Protein AF-A0A2M7Q0D4-F1 (afdb_monomer_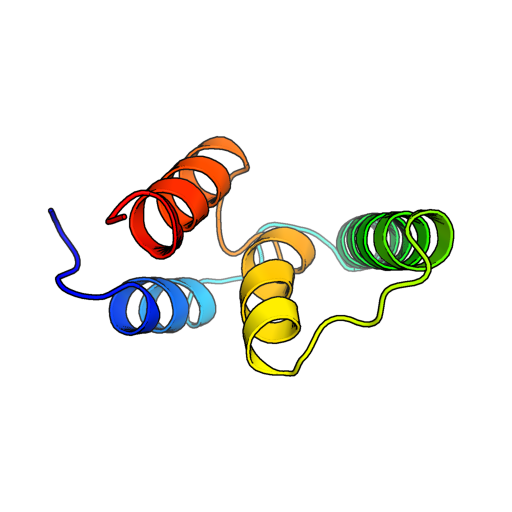lite)

Sequence (75 aa):
MKYTTADQWRNAAMERENSVDADESKRRRATVEAHHRSEGTVPNETQMADYELYILGKMHVEEYQQYLLFKYGAQ

Secondary structure (DSSP, 8-state):
---SSHHHHH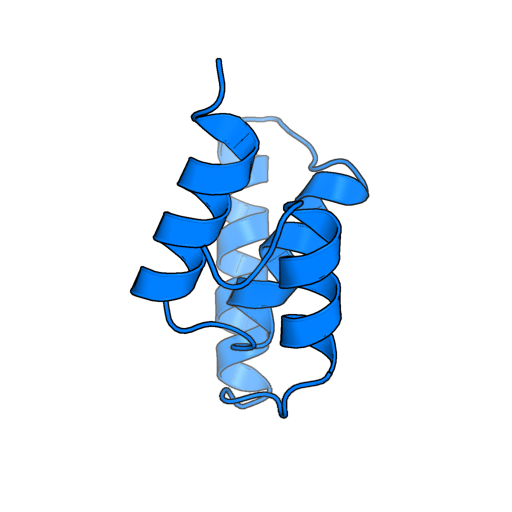HHHHTSPP-S-HHHHHHHHHHHHHHHHHHT----HHHHHHHHHHHTTSS-HHHHHHHHHHHHS--

Foldseek 3Di:
DVDPALVRVLVVLVPDQQPDDPVQLVVLVVVVVVVCVVVVHDDDPVRVSLSCCVSSVSDDPVVSVVSCCRHPVPD

pLDDT: mean 92.76, std 8.21, range [48.56, 9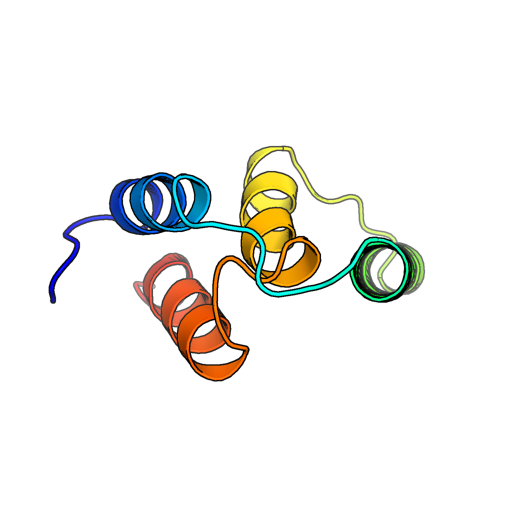7.62]

Radius of gyration: 12.55 Å; chains: 1; bounding box: 24×34×28 Å

Structure (mmCIF, N/CA/C/O backbone):
data_AF-A0A2M7Q0D4-F1
#
_entry.id   AF-A0A2M7Q0D4-F1
#
loop_
_atom_site.group_PDB
_atom_site.id
_atom_site.type_symbol
_atom_site.label_atom_id
_atom_site.label_alt_id
_atom_site.label_comp_id
_atom_site.label_asym_id
_atom_site.label_entity_id
_atom_site.label_seq_id
_atom_site.pdbx_PDB_ins_code
_atom_site.Cartn_x
_atom_site.Cartn_y
_atom_site.Cartn_z
_atom_site.occupancy
_atom_site.B_iso_or_equiv
_atom_site.auth_seq_id
_atom_site.auth_comp_id
_atom_site.auth_asym_id
_atom_site.auth_atom_id
_atom_site.pdbx_PDB_model_num
ATOM 1 N N . MET A 1 1 ? -4.125 -20.618 6.973 1.00 61.47 1 MET A N 1
ATOM 2 C CA . MET A 1 1 ? -3.581 -19.358 6.419 1.00 61.47 1 MET A CA 1
ATOM 3 C C . MET A 1 1 ? -2.063 -19.436 6.453 1.00 61.47 1 MET A C 1
ATOM 5 O O . MET A 1 1 ? -1.543 -19.971 7.420 1.00 61.47 1 MET A O 1
ATOM 9 N N . LYS A 1 2 ? -1.364 -18.976 5.404 1.00 81.31 2 LYS A N 1
ATOM 10 C CA . LYS A 1 2 ? 0.114 -19.018 5.318 1.00 81.31 2 LYS A CA 1
ATOM 11 C C . LYS A 1 2 ? 0.798 -18.080 6.327 1.00 81.31 2 LYS A C 1
ATOM 13 O O . LYS A 1 2 ? 1.943 -18.315 6.693 1.00 81.31 2 LYS A O 1
ATOM 18 N N . TYR A 1 3 ? 0.087 -17.050 6.778 1.00 89.62 3 TYR A N 1
ATOM 19 C CA . TYR A 1 3 ? 0.556 -16.054 7.736 1.00 89.62 3 TYR A CA 1
ATOM 20 C C . TYR A 1 3 ? -0.374 -16.029 8.948 1.00 89.62 3 TYR A C 1
ATOM 22 O O . TYR A 1 3 ? -1.586 -16.193 8.793 1.00 89.62 3 TYR A O 1
ATOM 30 N N . THR A 1 4 ? 0.196 -15.830 10.137 1.00 89.81 4 THR A N 1
ATOM 31 C CA . THR A 1 4 ? -0.551 -15.804 11.405 1.00 89.81 4 THR A CA 1
ATOM 32 C C . THR A 1 4 ? -0.952 -14.382 11.792 1.00 89.81 4 THR A C 1
ATOM 34 O O . THR A 1 4 ? -1.960 -14.195 12.464 1.00 89.81 4 THR A O 1
ATOM 37 N N . THR A 1 5 ? -0.200 -13.370 11.344 1.00 92.50 5 THR A N 1
ATOM 38 C CA . THR A 1 5 ? -0.506 -11.950 11.578 1.00 92.50 5 THR A CA 1
ATOM 39 C C . THR A 1 5 ? -0.356 -11.121 10.306 1.00 92.50 5 THR A C 1
ATOM 41 O O . THR A 1 5 ? 0.375 -11.494 9.383 1.00 92.50 5 THR A O 1
ATOM 44 N N . ALA A 1 6 ? -1.048 -9.978 10.244 1.00 93.25 6 ALA A N 1
ATOM 45 C CA . ALA A 1 6 ? -0.944 -9.061 9.110 1.00 93.25 6 ALA A CA 1
ATOM 46 C C . ALA A 1 6 ? 0.487 -8.519 8.955 1.00 93.25 6 ALA A C 1
ATOM 48 O O . ALA A 1 6 ? 0.987 -8.411 7.839 1.00 93.25 6 ALA A O 1
ATOM 49 N N . ASP A 1 7 ? 1.195 -8.262 10.057 1.00 93.81 7 ASP A N 1
ATOM 50 C CA . ASP A 1 7 ? 2.588 -7.808 9.997 1.00 93.81 7 ASP A CA 1
ATOM 51 C C . ASP A 1 7 ? 3.511 -8.852 9.356 1.00 93.81 7 ASP A C 1
ATOM 53 O O . ASP A 1 7 ? 4.349 -8.498 8.528 1.00 93.81 7 ASP A O 1
ATOM 57 N N . GLN A 1 8 ? 3.327 -10.144 9.662 1.00 95.19 8 GLN A N 1
ATOM 58 C CA . GLN A 1 8 ? 4.093 -11.215 9.014 1.00 95.19 8 GLN A CA 1
ATOM 59 C C . GLN A 1 8 ? 3.862 -11.244 7.501 1.00 95.19 8 GLN A C 1
ATOM 61 O O . GLN A 1 8 ? 4.812 -11.409 6.736 1.00 95.19 8 GLN A O 1
ATOM 66 N N . TRP A 1 9 ? 2.614 -11.063 7.062 1.00 96.00 9 TRP A N 1
ATOM 67 C CA . TRP A 1 9 ? 2.291 -11.033 5.637 1.00 96.00 9 TRP A CA 1
ATOM 68 C C . TRP A 1 9 ? 2.885 -9.797 4.954 1.00 96.00 9 TRP A C 1
ATOM 70 O O . TRP A 1 9 ? 3.537 -9.935 3.919 1.00 96.00 9 TRP A O 1
ATOM 80 N N . ARG A 1 10 ? 2.736 -8.606 5.552 1.00 95.75 10 ARG A N 1
ATOM 81 C CA . ARG A 1 10 ? 3.313 -7.363 5.018 1.00 95.75 10 ARG A CA 1
ATOM 82 C C . ARG A 1 10 ? 4.825 -7.482 4.868 1.00 95.75 10 ARG A C 1
ATOM 84 O O . ARG A 1 10 ? 5.341 -7.207 3.790 1.00 95.75 10 ARG A O 1
ATOM 91 N N . ASN A 1 11 ? 5.523 -7.937 5.908 1.00 95.69 11 ASN A N 1
ATOM 92 C CA . ASN A 1 11 ? 6.980 -8.063 5.884 1.00 95.69 11 ASN A CA 1
ATOM 93 C C . ASN A 1 11 ? 7.435 -9.031 4.780 1.00 95.69 11 ASN A C 1
ATOM 95 O O . ASN A 1 11 ? 8.273 -8.671 3.959 1.00 95.69 11 ASN A O 1
ATOM 99 N N . ALA A 1 12 ? 6.803 -10.205 4.680 1.00 96.44 12 ALA A N 1
ATOM 100 C CA . ALA A 1 12 ? 7.113 -11.175 3.629 1.00 96.44 12 ALA A CA 1
ATOM 101 C C . ALA A 1 12 ? 6.786 -10.666 2.212 1.00 96.44 12 ALA A C 1
ATOM 103 O O . ALA A 1 12 ? 7.392 -11.104 1.237 1.00 96.44 12 ALA A O 1
ATOM 104 N N . ALA A 1 13 ? 5.802 -9.777 2.066 1.00 96.62 13 ALA A N 1
ATOM 105 C CA . ALA A 1 13 ? 5.490 -9.157 0.785 1.00 96.62 13 ALA A CA 1
ATOM 106 C C . ALA A 1 13 ? 6.481 -8.047 0.424 1.00 96.62 13 ALA A C 1
ATOM 108 O O . ALA A 1 13 ? 6.888 -7.961 -0.730 1.00 96.62 13 ALA A O 1
ATOM 109 N N . MET A 1 14 ? 6.924 -7.245 1.393 1.00 96.44 14 MET A N 1
ATOM 110 C CA . MET A 1 14 ? 7.911 -6.184 1.168 1.00 96.44 14 MET A CA 1
ATOM 111 C C . MET A 1 14 ? 9.264 -6.709 0.671 1.00 96.44 14 MET A C 1
ATOM 113 O O . MET A 1 14 ? 9.923 -6.015 -0.105 1.00 96.44 14 MET A O 1
ATOM 117 N N . GLU A 1 15 ? 9.643 -7.937 1.036 1.00 97.00 15 GLU A N 1
ATOM 118 C CA . GLU A 1 15 ? 10.851 -8.620 0.541 1.00 97.00 15 GLU A CA 1
ATOM 119 C C . GLU A 1 15 ? 10.784 -9.019 -0.943 1.00 97.00 15 GLU A C 1
ATOM 121 O O . GLU A 1 15 ? 11.813 -9.300 -1.556 1.00 97.00 15 GLU A O 1
ATOM 126 N N . ARG A 1 16 ? 9.590 -9.046 -1.545 1.00 96.38 16 ARG A N 1
ATOM 127 C CA . ARG A 1 16 ? 9.420 -9.389 -2.963 1.00 96.38 16 ARG A CA 1
ATOM 128 C C . 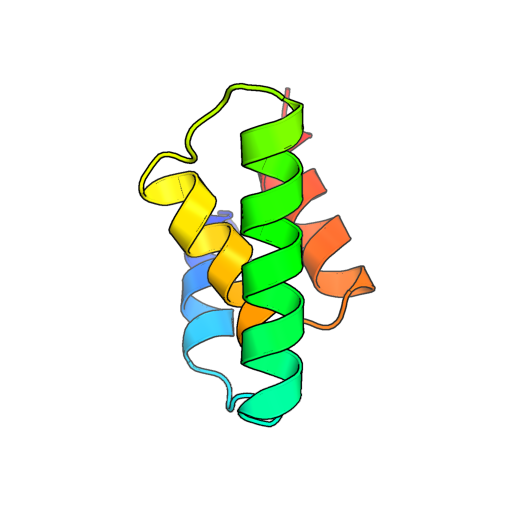ARG A 1 16 ? 9.954 -8.272 -3.856 1.00 96.38 16 ARG A C 1
ATOM 130 O O . ARG A 1 16 ? 9.982 -7.103 -3.468 1.00 96.38 16 ARG A O 1
ATOM 137 N N . GLU A 1 17 ? 10.317 -8.609 -5.087 1.00 96.81 17 GLU A N 1
ATOM 138 C CA . GLU A 1 17 ? 10.639 -7.601 -6.096 1.00 96.81 17 GLU A CA 1
ATOM 139 C C . GLU A 1 17 ? 9.423 -6.702 -6.379 1.00 96.81 17 GLU A C 1
ATOM 141 O O . GLU A 1 17 ? 8.269 -7.122 -6.253 1.00 96.81 17 GLU A O 1
ATOM 146 N N . ASN A 1 18 ? 9.675 -5.440 -6.730 1.00 97.31 18 ASN A N 1
ATOM 147 C CA . ASN A 1 18 ? 8.608 -4.549 -7.172 1.00 97.31 18 ASN A CA 1
ATOM 148 C C . ASN A 1 18 ? 8.101 -5.036 -8.533 1.00 97.31 18 ASN A C 1
ATOM 150 O O . ASN A 1 18 ? 8.874 -5.113 -9.483 1.00 97.31 18 ASN A O 1
ATOM 154 N N . SER A 1 19 ? 6.806 -5.329 -8.645 1.00 96.31 19 SER A N 1
ATOM 155 C CA . SER A 1 19 ? 6.214 -5.771 -9.919 1.00 96.31 19 SER A CA 1
ATOM 156 C C . SER A 1 19 ? 5.783 -4.619 -10.831 1.00 96.31 19 SER A C 1
ATOM 158 O O . SER A 1 19 ? 5.347 -4.854 -11.957 1.00 96.31 19 SER A O 1
ATOM 160 N N . VAL A 1 20 ? 5.883 -3.378 -10.351 1.00 95.38 20 VAL A N 1
ATOM 161 C CA . VAL A 1 20 ? 5.531 -2.171 -11.103 1.00 95.38 20 VAL A CA 1
ATOM 162 C C . VAL A 1 20 ? 6.743 -1.279 -11.300 1.00 95.38 20 VAL A C 1
ATOM 164 O O . VAL A 1 20 ? 7.633 -1.209 -10.449 1.00 95.38 20 VAL A O 1
ATOM 167 N N . ASP A 1 21 ? 6.749 -0.570 -12.423 1.00 96.81 21 ASP A N 1
ATOM 168 C CA . ASP A 1 21 ? 7.762 0.433 -12.712 1.00 96.81 21 ASP A CA 1
ATOM 169 C C . ASP A 1 21 ? 7.575 1.713 -11.873 1.00 96.81 21 ASP A C 1
ATOM 171 O O . ASP A 1 21 ? 6.624 1.883 -11.098 1.00 96.81 21 ASP A O 1
ATOM 175 N N . ALA A 1 22 ? 8.532 2.630 -12.014 1.00 95.31 22 ALA A N 1
ATOM 176 C CA . ALA A 1 22 ? 8.537 3.890 -11.284 1.00 95.31 22 ALA A CA 1
ATOM 177 C C . ALA A 1 22 ? 7.342 4.796 -11.639 1.00 95.31 22 ALA A C 1
ATOM 179 O O . ALA A 1 22 ? 6.838 5.505 -10.763 1.00 95.31 22 ALA A O 1
ATOM 180 N N . ASP A 1 23 ? 6.871 4.765 -12.888 1.00 97.50 23 ASP A N 1
ATOM 181 C CA . ASP A 1 23 ? 5.770 5.613 -13.349 1.00 97.50 23 ASP A CA 1
ATOM 182 C C . ASP A 1 23 ? 4.431 5.135 -12.784 1.00 97.50 23 ASP A C 1
ATOM 184 O O . ASP A 1 23 ? 3.638 5.934 -12.279 1.00 97.50 23 ASP A O 1
ATOM 188 N N . GLU A 1 24 ? 4.189 3.828 -12.798 1.00 96.50 24 GLU A N 1
ATOM 189 C CA . GLU A 1 24 ? 3.016 3.212 -12.192 1.00 96.50 24 GLU A CA 1
ATOM 190 C C . GLU A 1 24 ? 3.027 3.366 -10.670 1.00 96.50 24 GLU A C 1
ATOM 192 O O . GLU A 1 24 ? 2.011 3.747 -10.086 1.00 96.50 24 GLU A O 1
ATOM 197 N N . SER A 1 25 ? 4.178 3.179 -10.022 1.00 97.06 25 SER A N 1
ATOM 198 C CA . SER A 1 25 ? 4.333 3.451 -8.588 1.00 97.06 25 SER A CA 1
ATOM 199 C C . SER A 1 25 ? 3.960 4.898 -8.244 1.00 97.06 25 SER A C 1
ATOM 201 O O . SER A 1 25 ? 3.181 5.155 -7.319 1.00 97.06 25 SER A O 1
ATOM 203 N N . LYS A 1 26 ? 4.414 5.866 -9.050 1.00 97.50 26 LYS A N 1
ATOM 204 C CA . LYS A 1 26 ? 4.050 7.279 -8.894 1.00 97.50 26 LYS A CA 1
ATOM 205 C C . LYS A 1 26 ? 2.547 7.515 -9.077 1.00 97.50 26 LYS A C 1
ATOM 207 O O . LYS A 1 26 ? 1.957 8.245 -8.279 1.00 97.50 26 LYS A O 1
ATOM 212 N N . ARG A 1 27 ? 1.911 6.890 -10.078 1.00 97.50 27 ARG A N 1
ATOM 213 C CA . ARG A 1 27 ? 0.449 6.970 -10.285 1.00 97.50 27 ARG A CA 1
ATOM 214 C C . ARG A 1 27 ? -0.328 6.417 -9.092 1.00 97.50 27 ARG A C 1
ATOM 216 O O . ARG A 1 27 ? -1.272 7.055 -8.618 1.00 97.50 27 ARG A O 1
ATOM 223 N N . ARG A 1 28 ? 0.083 5.262 -8.569 1.00 96.69 28 ARG A N 1
ATOM 224 C CA . ARG A 1 28 ? -0.554 4.636 -7.403 1.00 96.69 28 ARG A CA 1
ATOM 225 C C . ARG A 1 28 ? -0.398 5.481 -6.148 1.00 96.69 28 ARG A C 1
ATOM 227 O O . ARG A 1 28 ? -1.380 5.680 -5.439 1.00 96.69 28 ARG A O 1
ATOM 234 N N . ARG A 1 29 ? 0.787 6.051 -5.910 1.00 96.56 29 ARG A N 1
ATOM 235 C CA . ARG A 1 29 ? 1.011 6.983 -4.795 1.00 96.56 29 ARG A CA 1
ATOM 236 C C . ARG A 1 29 ? 0.103 8.209 -4.892 1.00 96.56 29 ARG A C 1
ATOM 238 O O . ARG A 1 29 ? -0.586 8.519 -3.928 1.00 96.56 29 ARG A O 1
ATOM 245 N N . ALA A 1 30 ? 0.024 8.839 -6.065 1.00 96.44 30 ALA A N 1
ATOM 246 C CA . ALA A 1 30 ? -0.868 9.979 -6.282 1.00 96.44 30 ALA A CA 1
ATOM 247 C C . ALA A 1 30 ? -2.347 9.622 -6.042 1.00 96.44 30 ALA A C 1
ATOM 249 O O . ALA A 1 30 ? -3.109 10.448 -5.547 1.00 96.44 30 ALA A O 1
ATOM 250 N N . THR A 1 31 ? -2.749 8.385 -6.350 1.00 95.12 31 THR A N 1
ATOM 251 C CA . THR A 1 31 ? -4.108 7.886 -6.083 1.00 95.12 31 THR A CA 1
ATOM 252 C C . THR A 1 31 ? -4.386 7.784 -4.581 1.00 95.12 31 THR A C 1
ATOM 254 O O . THR A 1 31 ? -5.415 8.273 -4.119 1.00 95.12 31 THR A O 1
ATOM 257 N N . VAL A 1 32 ? -3.457 7.208 -3.809 1.00 94.31 32 VAL A N 1
ATOM 258 C CA . VAL A 1 32 ? -3.560 7.120 -2.340 1.00 94.31 32 VAL A CA 1
ATOM 259 C C . VAL A 1 32 ? -3.609 8.517 -1.712 1.00 94.31 32 VAL A C 1
ATOM 261 O O . VAL A 1 32 ? -4.467 8.797 -0.878 1.00 94.31 32 VAL A O 1
ATOM 264 N N . GLU A 1 33 ? -2.743 9.429 -2.156 1.00 94.44 33 GLU A N 1
ATOM 265 C CA . GLU A 1 33 ? -2.731 10.819 -1.686 1.00 94.44 33 GLU A CA 1
ATOM 266 C C . GLU A 1 33 ? -4.035 11.561 -2.011 1.00 94.44 33 GLU A C 1
ATOM 268 O O . GLU A 1 33 ? -4.550 12.307 -1.176 1.00 94.44 33 GLU A O 1
ATOM 273 N N . ALA A 1 34 ? -4.581 11.374 -3.216 1.00 95.50 34 ALA A N 1
ATOM 274 C CA . ALA A 1 34 ? -5.838 11.992 -3.625 1.00 95.50 34 ALA A CA 1
ATOM 275 C C . ALA A 1 34 ? -7.023 11.478 -2.796 1.00 95.50 34 ALA A C 1
ATOM 277 O O . ALA A 1 34 ? -7.859 12.280 -2.383 1.00 95.50 34 ALA A O 1
ATOM 278 N N . HIS A 1 35 ? -7.063 10.173 -2.510 1.00 94.25 35 HIS A N 1
ATOM 279 C CA . HIS A 1 35 ? -8.075 9.563 -1.650 1.00 94.25 35 HIS A CA 1
ATOM 280 C C . HIS A 1 35 ? -8.072 10.198 -0.254 1.00 94.25 35 HIS A C 1
ATOM 282 O O . HIS A 1 35 ? -9.072 10.790 0.151 1.00 94.25 35 HIS A O 1
ATOM 288 N N . HIS A 1 36 ? -6.923 10.213 0.422 1.00 92.69 36 HIS A N 1
ATOM 289 C CA . HIS A 1 36 ? -6.794 10.815 1.752 1.00 92.69 36 HIS A CA 1
ATOM 290 C C . HIS A 1 36 ? -7.107 12.313 1.772 1.00 92.69 36 HIS A C 1
ATOM 292 O O . HIS A 1 36 ? -7.825 12.794 2.649 1.00 92.69 36 HIS A O 1
ATOM 298 N N . ARG A 1 37 ? -6.661 13.053 0.750 1.00 94.38 37 ARG A N 1
ATOM 299 C CA . ARG A 1 37 ? -7.019 14.466 0.589 1.00 94.38 37 ARG A CA 1
ATOM 300 C C . ARG A 1 37 ? -8.528 14.664 0.456 1.00 94.38 37 ARG A C 1
ATOM 302 O O . ARG A 1 37 ? -9.055 15.604 1.041 1.00 94.38 37 ARG A O 1
ATOM 309 N N . SER A 1 38 ? -9.210 13.809 -0.309 1.00 95.00 38 SER A N 1
ATOM 310 C CA . SER A 1 38 ? -10.662 13.897 -0.509 1.00 95.00 38 SER A CA 1
ATOM 311 C C . SER A 1 38 ? -11.456 13.577 0.757 1.00 95.00 38 SER A C 1
ATOM 313 O O . SER A 1 38 ? -12.506 14.171 0.983 1.00 95.00 38 SER A O 1
ATOM 315 N N . GLU A 1 39 ? -10.925 12.702 1.611 1.00 93.06 39 GLU A N 1
ATOM 316 C CA . GLU A 1 39 ? -11.527 12.348 2.899 1.00 93.06 39 GLU A CA 1
ATOM 317 C C . GLU A 1 39 ? -11.138 13.304 4.035 1.00 93.06 39 GLU A C 1
ATOM 319 O O . GLU A 1 39 ? -11.657 13.193 5.144 1.00 93.06 39 GLU A O 1
ATOM 324 N N . GLY A 1 40 ? -10.219 14.245 3.787 1.00 94.38 40 GLY A N 1
ATOM 325 C CA . GLY A 1 40 ? -9.676 15.124 4.823 1.00 94.38 40 GLY A CA 1
ATOM 326 C C . GLY A 1 40 ? -8.862 14.373 5.881 1.00 94.38 40 GLY A C 1
ATOM 327 O O . GLY A 1 40 ? -8.731 14.850 7.008 1.00 94.38 40 GLY A O 1
ATOM 328 N N . THR A 1 41 ? -8.330 13.198 5.538 1.00 93.62 41 THR A N 1
ATOM 329 C CA . THR A 1 41 ? -7.546 12.344 6.434 1.00 93.62 41 THR A CA 1
ATOM 330 C C . THR A 1 41 ? -6.072 12.346 6.039 1.00 93.62 41 THR A C 1
ATOM 332 O O . THR A 1 41 ? -5.698 12.681 4.917 1.00 93.62 41 THR A O 1
ATOM 335 N N . VAL A 1 42 ? -5.207 11.974 6.982 1.00 90.88 42 VAL A N 1
ATOM 336 C CA . VAL A 1 42 ? -3.787 11.706 6.728 1.00 90.88 42 VAL A CA 1
ATOM 337 C C . VAL A 1 42 ? -3.514 10.284 7.208 1.00 90.88 42 VAL A C 1
ATOM 339 O O . VAL A 1 42 ? -3.863 9.975 8.352 1.00 90.88 42 VAL A O 1
ATOM 342 N N . PRO A 1 43 ? -2.934 9.405 6.372 1.00 90.00 43 PRO A N 1
ATOM 343 C CA . PRO A 1 43 ? -2.611 8.056 6.802 1.00 90.00 43 PRO A CA 1
ATOM 344 C C . PRO A 1 43 ? -1.539 8.108 7.889 1.00 90.00 43 PRO A C 1
ATOM 346 O O . PRO A 1 43 ? -0.552 8.835 7.773 1.00 90.00 43 PRO A O 1
ATOM 349 N N . ASN A 1 44 ? -1.721 7.320 8.947 1.00 91.94 44 ASN A N 1
ATOM 350 C CA . ASN A 1 44 ? -0.649 7.093 9.913 1.00 91.94 44 ASN A CA 1
ATOM 351 C C . ASN A 1 44 ? 0.440 6.175 9.323 1.00 91.94 44 ASN A C 1
ATOM 353 O O . ASN A 1 44 ? 0.262 5.585 8.256 1.00 91.94 44 ASN A O 1
ATOM 357 N N . GLU A 1 45 ? 1.565 6.028 10.027 1.00 91.25 45 GLU A N 1
ATOM 358 C CA . GLU A 1 45 ? 2.715 5.235 9.560 1.00 91.25 45 GLU A CA 1
ATOM 359 C C . GLU A 1 45 ? 2.337 3.792 9.196 1.00 91.25 45 GLU A C 1
ATOM 361 O O . GLU A 1 45 ? 2.758 3.276 8.163 1.00 91.25 45 GLU A O 1
ATOM 366 N N . THR A 1 46 ? 1.478 3.159 9.997 1.00 90.38 46 THR A N 1
ATOM 367 C CA . THR A 1 46 ? 1.018 1.787 9.755 1.00 90.38 46 THR A CA 1
ATOM 368 C C . THR A 1 46 ? 0.168 1.684 8.492 1.00 90.38 46 THR A C 1
ATOM 370 O O . THR A 1 46 ? 0.347 0.751 7.716 1.00 90.38 46 THR A O 1
ATOM 373 N N . GLN A 1 47 ? -0.749 2.629 8.274 1.00 92.00 47 GLN A N 1
ATOM 374 C CA . GLN A 1 47 ? -1.570 2.675 7.061 1.00 92.00 47 GLN A CA 1
ATOM 375 C C . GLN A 1 47 ? -0.707 2.948 5.830 1.00 92.00 47 GLN A C 1
ATOM 377 O O . GLN A 1 47 ? -0.896 2.315 4.796 1.00 92.00 47 GLN A O 1
ATOM 382 N N . MET A 1 48 ? 0.271 3.850 5.943 1.00 94.69 48 MET A N 1
ATOM 383 C CA . MET A 1 48 ? 1.190 4.138 4.846 1.00 94.69 48 MET A CA 1
ATOM 384 C C . MET A 1 48 ? 2.024 2.906 4.473 1.00 94.69 48 MET A C 1
ATOM 386 O O . MET A 1 48 ? 2.132 2.590 3.290 1.00 94.69 48 MET A O 1
ATOM 390 N N . ALA A 1 49 ? 2.528 2.161 5.461 1.00 93.88 49 ALA A N 1
ATOM 391 C CA . ALA A 1 49 ? 3.250 0.909 5.232 1.00 93.88 49 ALA A CA 1
ATOM 392 C C . ALA A 1 49 ? 2.387 -0.161 4.538 1.00 93.88 49 ALA A C 1
ATOM 394 O O . ALA A 1 49 ? 2.901 -0.978 3.776 1.00 93.88 49 ALA A O 1
ATOM 395 N N . ASP A 1 50 ? 1.072 -0.167 4.768 1.00 95.19 50 ASP A N 1
ATOM 396 C CA . ASP A 1 50 ? 0.167 -1.052 4.036 1.00 95.19 50 ASP A CA 1
ATOM 397 C C . ASP A 1 50 ? -0.014 -0.576 2.590 1.00 95.19 50 ASP A C 1
ATOM 399 O O . ASP A 1 50 ? 0.113 -1.373 1.661 1.00 95.19 50 ASP A O 1
ATOM 403 N N . TYR A 1 51 ? -0.230 0.726 2.371 1.00 95.62 51 TYR A N 1
ATOM 404 C CA . TYR A 1 51 ? -0.338 1.287 1.022 1.00 95.62 51 TYR A C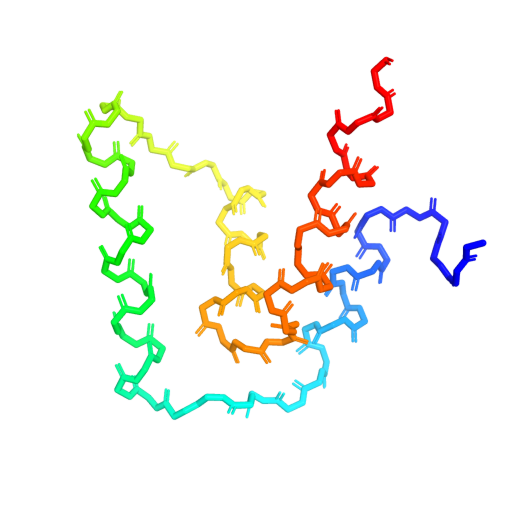A 1
ATOM 405 C C . TYR A 1 51 ? 0.913 1.053 0.180 1.00 95.62 51 TYR A C 1
ATOM 407 O O . TYR A 1 51 ? 0.798 0.877 -1.034 1.00 95.62 51 TYR A O 1
ATOM 415 N N . GLU A 1 52 ? 2.098 1.001 0.788 1.00 97.00 52 GLU A N 1
ATOM 416 C CA . GLU A 1 52 ? 3.340 0.661 0.090 1.00 97.00 52 GLU A CA 1
ATOM 417 C C . GLU A 1 52 ? 3.281 -0.708 -0.599 1.00 97.00 52 GLU A C 1
ATOM 419 O O . GLU A 1 52 ? 3.838 -0.852 -1.690 1.00 97.00 52 GLU A O 1
ATOM 424 N N . LEU A 1 53 ? 2.535 -1.677 -0.054 1.00 97.50 53 LEU A N 1
ATOM 425 C CA . LEU A 1 53 ? 2.334 -2.981 -0.694 1.00 97.50 53 LEU A CA 1
ATOM 426 C C . LEU A 1 53 ? 1.653 -2.843 -2.060 1.00 97.50 53 LEU A C 1
ATOM 428 O O . LEU A 1 53 ? 2.045 -3.503 -3.025 1.00 97.50 53 LEU A O 1
ATOM 432 N N . TYR A 1 54 ? 0.657 -1.963 -2.151 1.00 96.75 54 TYR A N 1
ATOM 433 C CA . TYR A 1 54 ? -0.049 -1.661 -3.391 1.00 96.75 54 TYR A CA 1
ATOM 434 C C . TYR A 1 54 ? 0.778 -0.759 -4.316 1.00 96.75 54 TYR A C 1
ATOM 436 O O . TYR A 1 54 ? 0.916 -1.050 -5.508 1.00 96.75 54 TYR A O 1
ATOM 444 N N . ILE A 1 55 ? 1.357 0.315 -3.769 1.00 97.00 55 ILE A N 1
ATOM 445 C CA . ILE A 1 55 ? 2.125 1.323 -4.513 1.00 97.00 55 ILE A CA 1
ATOM 446 C C . ILE A 1 55 ? 3.327 0.688 -5.212 1.00 97.00 55 ILE A C 1
ATOM 448 O O . ILE A 1 55 ? 3.559 0.956 -6.386 1.00 97.00 55 ILE A O 1
ATOM 452 N N . LEU A 1 56 ? 4.067 -0.178 -4.518 1.00 97.50 56 LEU A N 1
ATOM 453 C CA . LEU A 1 56 ? 5.252 -0.847 -5.059 1.00 97.50 56 LEU A CA 1
ATOM 454 C C . LEU A 1 56 ? 4.922 -2.149 -5.801 1.00 97.50 56 LEU A C 1
ATOM 456 O O . LEU A 1 56 ? 5.826 -2.821 -6.296 1.00 97.50 56 LEU A O 1
ATOM 460 N N . GLY A 1 57 ? 3.643 -2.532 -5.867 1.00 96.62 57 GLY A N 1
ATOM 461 C CA . GLY A 1 57 ? 3.228 -3.785 -6.493 1.00 96.62 57 GLY A CA 1
ATOM 462 C C . GLY A 1 57 ? 3.800 -5.022 -5.795 1.00 96.62 57 GLY A C 1
ATOM 463 O O . GLY A 1 57 ? 4.082 -6.018 -6.455 1.00 96.62 57 GLY A O 1
ATOM 464 N N . LYS A 1 58 ? 3.991 -4.979 -4.471 1.00 97.62 58 LYS A N 1
ATOM 465 C CA . LYS A 1 58 ? 4.401 -6.150 -3.669 1.00 97.62 58 LYS A CA 1
ATOM 466 C C . LYS A 1 58 ? 3.318 -7.226 -3.628 1.00 97.62 58 LYS A C 1
ATOM 468 O O . LYS A 1 58 ? 3.600 -8.403 -3.399 1.00 97.62 58 LYS A O 1
ATOM 473 N N . MET A 1 59 ? 2.078 -6.797 -3.837 1.00 96.12 59 MET A N 1
ATOM 474 C CA . MET A 1 59 ? 0.894 -7.634 -3.935 1.00 96.12 59 MET A CA 1
ATOM 475 C C . MET A 1 59 ? 0.105 -7.257 -5.188 1.00 96.12 59 MET A C 1
ATOM 477 O O . MET A 1 59 ? -0.017 -6.078 -5.535 1.00 96.12 59 MET A O 1
ATOM 481 N N . HIS A 1 60 ? -0.473 -8.262 -5.843 1.00 92.69 60 HIS A N 1
ATOM 482 C CA . HIS A 1 60 ? -1.540 -8.021 -6.811 1.00 92.69 60 HIS A CA 1
ATOM 483 C C . HIS A 1 60 ? -2.777 -7.470 -6.093 1.00 92.69 60 HIS A C 1
ATOM 485 O O . HIS A 1 60 ? -2.944 -7.681 -4.893 1.00 92.69 60 HIS A O 1
ATOM 491 N N . VAL A 1 61 ? -3.657 -6.773 -6.818 1.00 91.31 61 VAL A N 1
ATOM 492 C CA . VAL A 1 61 ? -4.789 -6.060 -6.199 1.00 91.31 61 VAL A CA 1
ATOM 493 C C . VAL A 1 61 ? -5.700 -6.995 -5.390 1.00 91.31 61 VAL A C 1
ATOM 495 O O . VAL A 1 61 ? -6.147 -6.626 -4.310 1.00 91.31 61 VAL A O 1
ATOM 498 N N . GLU A 1 62 ? -5.899 -8.226 -5.865 1.00 94.44 62 GLU A N 1
ATOM 499 C CA . GLU A 1 62 ? -6.692 -9.256 -5.185 1.00 94.44 62 GLU A CA 1
ATOM 500 C C . GLU A 1 62 ? -6.025 -9.721 -3.880 1.00 94.44 62 GLU A C 1
ATOM 502 O O . GLU A 1 62 ? -6.683 -9.811 -2.845 1.00 94.44 62 GLU A O 1
ATOM 507 N N . GLU A 1 63 ? -4.706 -9.954 -3.897 1.00 95.12 63 GLU A N 1
ATOM 508 C CA . GLU A 1 63 ? -3.942 -10.308 -2.691 1.00 95.12 63 GLU A CA 1
ATOM 509 C C . GLU A 1 63 ? -3.955 -9.149 -1.686 1.00 95.12 63 GLU A C 1
ATOM 511 O O . GLU A 1 63 ? -4.148 -9.364 -0.491 1.00 95.12 63 GLU A O 1
ATOM 516 N N . TYR A 1 64 ? -3.823 -7.910 -2.164 1.00 95.69 64 TYR A N 1
ATOM 517 C CA . TYR A 1 64 ? -3.876 -6.720 -1.322 1.00 95.69 64 TYR A CA 1
ATOM 518 C C . TYR A 1 64 ? -5.249 -6.540 -0.655 1.00 95.69 64 TYR A C 1
ATOM 520 O O . TYR A 1 64 ? -5.333 -6.238 0.533 1.00 95.69 64 TYR A O 1
ATOM 528 N N . GLN A 1 65 ? -6.343 -6.792 -1.378 1.00 93.62 65 GLN A N 1
ATOM 529 C CA . GLN A 1 65 ? -7.689 -6.783 -0.798 1.00 93.62 65 GLN A CA 1
ATOM 530 C C . GLN A 1 65 ? -7.853 -7.865 0.276 1.00 93.62 65 GLN A C 1
ATOM 532 O O . GLN A 1 65 ? -8.386 -7.587 1.350 1.00 93.62 65 GLN A O 1
ATOM 537 N N . GLN A 1 66 ? -7.355 -9.080 0.028 1.00 94.69 66 GLN A N 1
ATOM 538 C CA . GLN A 1 66 ? -7.362 -10.153 1.027 1.00 94.69 66 GLN A CA 1
ATOM 539 C C . GLN A 1 66 ? -6.524 -9.797 2.259 1.00 94.69 66 GLN A C 1
ATOM 541 O O . GLN A 1 66 ? -6.937 -10.089 3.379 1.00 94.69 66 GLN A O 1
ATOM 546 N N . TYR A 1 67 ? -5.380 -9.140 2.065 1.00 95.06 67 TYR A N 1
ATOM 547 C CA . TYR A 1 67 ? -4.544 -8.627 3.145 1.00 95.06 67 TYR A CA 1
ATOM 548 C C . TYR A 1 67 ? -5.303 -7.624 4.024 1.00 95.06 67 TYR A C 1
ATOM 550 O O . TYR A 1 67 ? -5.321 -7.769 5.248 1.00 95.06 67 TYR A O 1
ATOM 558 N N . LEU A 1 68 ? -5.980 -6.645 3.414 1.00 93.81 68 LEU A N 1
ATOM 559 C CA . LEU A 1 68 ? -6.772 -5.656 4.149 1.00 93.81 68 LEU A CA 1
ATOM 560 C C . LEU A 1 68 ? -7.933 -6.313 4.905 1.00 93.81 68 LEU A C 1
ATOM 562 O O . LEU A 1 68 ? -8.149 -6.006 6.075 1.00 93.81 68 LEU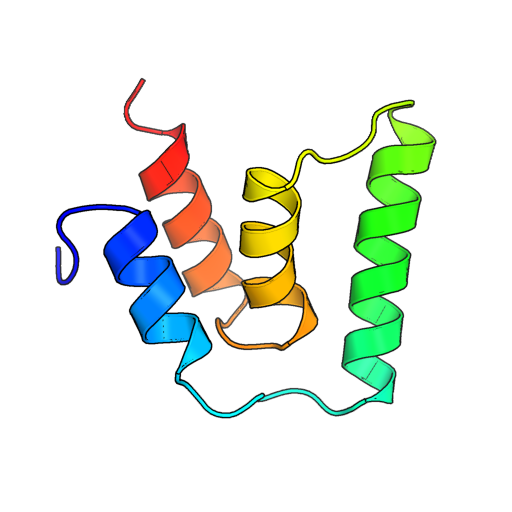 A O 1
ATOM 566 N N . LEU A 1 69 ? -8.638 -7.262 4.281 1.00 93.81 69 LEU A N 1
ATOM 567 C CA . LEU A 1 69 ? -9.697 -8.032 4.941 1.00 93.81 69 LEU A CA 1
ATOM 568 C C . LEU A 1 69 ? -9.155 -8.872 6.100 1.00 93.81 69 LEU A C 1
ATOM 570 O O . LEU A 1 69 ? -9.788 -8.956 7.144 1.00 93.81 69 LEU A O 1
ATOM 574 N N . PHE A 1 70 ? -7.974 -9.466 5.958 1.00 93.38 70 PHE A N 1
ATOM 575 C CA . PHE A 1 70 ? -7.339 -10.211 7.040 1.00 93.38 70 PHE A CA 1
ATOM 576 C C . PHE A 1 70 ? -6.926 -9.303 8.207 1.00 93.38 70 PHE A C 1
ATOM 578 O O . PHE A 1 70 ? -7.076 -9.685 9.365 1.00 93.38 70 PHE A O 1
ATOM 585 N N . LYS A 1 71 ? -6.436 -8.092 7.918 1.00 92.00 71 LYS A N 1
ATOM 586 C CA . LYS A 1 71 ? -5.991 -7.125 8.930 1.00 92.00 71 LYS A CA 1
ATOM 587 C C . LYS A 1 71 ? -7.148 -6.451 9.670 1.00 92.00 71 LYS A C 1
ATOM 589 O O . LYS A 1 71 ? -7.067 -6.277 10.882 1.00 92.00 71 LYS A O 1
ATOM 594 N N . TYR A 1 72 ? -8.190 -6.052 8.945 1.00 87.38 72 TYR A N 1
ATOM 595 C CA . TYR A 1 72 ? -9.285 -5.228 9.470 1.00 87.38 72 TYR A CA 1
ATOM 596 C C . TYR A 1 72 ? -10.606 -5.984 9.643 1.00 87.38 72 TYR A C 1
ATOM 598 O O . TYR A 1 72 ? -11.471 -5.521 10.375 1.00 87.38 72 TYR A O 1
ATOM 606 N N . GLY A 1 73 ? -10.774 -7.134 8.990 1.00 76.31 73 GLY A N 1
ATOM 607 C CA . GLY A 1 73 ? -11.995 -7.942 9.044 1.00 76.31 73 GLY A CA 1
ATOM 608 C C . GLY A 1 73 ? -12.084 -8.887 10.242 1.00 76.31 73 GLY A C 1
ATOM 609 O O . GLY A 1 73 ? -13.111 -9.531 10.410 1.00 76.31 73 GLY A O 1
ATOM 610 N N . ALA A 1 74 ? -11.052 -8.972 11.087 1.00 59.72 74 ALA A N 1
ATOM 611 C CA . ALA A 1 74 ? -11.084 -9.732 12.341 1.00 59.72 74 ALA A CA 1
ATOM 612 C C . ALA A 1 74 ? -11.791 -8.977 13.494 1.00 59.72 74 ALA A C 1
ATOM 614 O O . ALA A 1 74 ? -11.405 -9.139 14.652 1.00 59.72 74 ALA A O 1
ATOM 615 N N . GLN A 1 75 ? -12.776 -8.130 13.174 1.00 48.56 75 GLN A N 1
ATOM 616 C CA . GLN A 1 75 ? -13.616 -7.433 14.156 1.00 48.56 75 GLN A CA 1
ATOM 617 C C . GLN A 1 75 ? -14.731 -8.331 14.689 1.00 48.56 75 GLN A C 1
ATOM 619 O O . GLN A 1 75 ? -15.351 -9.055 13.878 1.00 48.56 75 GLN A O 1
#